Protein AF-A0A957U7U7-F1 (afdb_monomer)

Sequence (144 aa):
MAERRVIELVEYKPVELPVGELPMKAAALLHDRYGKHVHIERVFWDGGDRWRLINLGWAGYIPLDETLAIALMPKTSIGRLFEMLEVAYDLSIFEQGNDLYEVAGVDDLYERLAGELARRVLLRLRRGIYRSYVAQEEQSRYVR

Radius of gyration: 24.48 Å; Cα contacts (8 Å, |Δi|>4): 167; chains: 1; bounding box: 63×47×61 Å

Nearest PDB structures (foldseek):
  5fhy-assembly1_B  TM=5.538E-01  e=1.705E+00  Pseudomonas aeruginosa PAO1

Structure (mmCIF, N/CA/C/O backbone):
data_AF-A0A957U7U7-F1
#
_entry.id   AF-A0A957U7U7-F1
#
loop_
_atom_site.group_PDB
_atom_site.id
_atom_site.type_symbol
_atom_site.label_atom_id
_atom_site.label_alt_id
_atom_site.label_comp_id
_atom_site.label_asym_id
_atom_site.label_entity_id
_atom_site.label_seq_id
_atom_site.pdbx_PDB_ins_code
_atom_site.Cartn_x
_atom_site.Cartn_y
_atom_site.Cartn_z
_atom_site.occupancy
_atom_site.B_iso_or_equiv
_atom_site.auth_seq_id
_atom_site.auth_comp_id
_atom_site.auth_asym_id
_atom_site.auth_atom_id
_atom_site.pdbx_PDB_model_num
ATOM 1 N N . MET A 1 1 ? -13.875 -12.464 -16.648 1.00 46.84 1 MET A N 1
ATOM 2 C CA . MET A 1 1 ? -12.832 -11.533 -16.172 1.00 46.84 1 MET A CA 1
ATOM 3 C C . MET A 1 1 ? -11.663 -11.708 -17.124 1.00 46.84 1 MET A C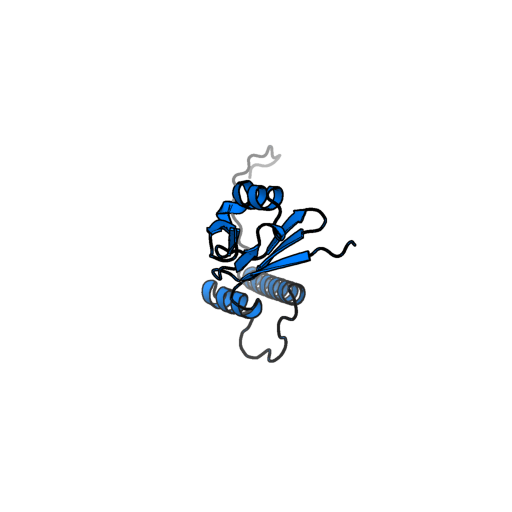 1
ATOM 5 O O . MET A 1 1 ? -11.190 -12.831 -17.223 1.00 46.84 1 MET A O 1
ATOM 9 N N . ALA A 1 2 ? -11.306 -10.702 -17.925 1.00 55.09 2 ALA A N 1
ATOM 10 C CA . ALA A 1 2 ? -10.163 -10.826 -18.833 1.00 55.09 2 ALA A CA 1
ATOM 11 C C . ALA A 1 2 ? -8.877 -10.979 -18.005 1.00 55.09 2 ALA A C 1
ATOM 13 O O . ALA A 1 2 ? -8.713 -10.286 -17.000 1.00 55.09 2 ALA A O 1
ATOM 14 N N . GLU A 1 3 ? -8.011 -11.915 -18.387 1.00 75.88 3 GLU A N 1
ATOM 15 C CA . GLU A 1 3 ? -6.739 -12.147 -17.708 1.00 75.88 3 GLU A CA 1
ATOM 16 C C . GLU A 1 3 ? -5.816 -10.954 -17.977 1.00 75.88 3 GLU A C 1
ATOM 18 O O . GLU A 1 3 ? -5.443 -10.671 -19.116 1.00 75.88 3 GLU A O 1
ATOM 23 N N . ARG A 1 4 ? -5.525 -10.190 -16.923 1.00 83.38 4 ARG A N 1
ATOM 24 C CA . ARG A 1 4 ? -4.732 -8.964 -16.996 1.00 83.38 4 ARG A CA 1
ATOM 25 C C . ARG A 1 4 ? -3.291 -9.297 -16.648 1.00 83.38 4 ARG A C 1
ATOM 27 O O . ARG A 1 4 ? -3.038 -9.867 -15.590 1.00 83.38 4 ARG A O 1
ATOM 34 N N . ARG A 1 5 ? -2.340 -8.912 -17.497 1.00 92.06 5 ARG A N 1
ATOM 35 C CA . ARG A 1 5 ? -0.913 -9.055 -17.200 1.00 92.06 5 ARG A CA 1
ATOM 36 C C . ARG A 1 5 ? -0.560 -8.166 -16.007 1.00 92.06 5 ARG A C 1
ATOM 38 O O . ARG A 1 5 ? -0.836 -6.965 -16.024 1.00 92.06 5 ARG A O 1
ATOM 45 N N . VAL A 1 6 ? 0.074 -8.746 -14.991 1.00 93.25 6 VAL A N 1
ATOM 46 C CA . VAL A 1 6 ? 0.506 -8.032 -13.783 1.00 93.25 6 VAL A CA 1
ATOM 47 C C . VAL A 1 6 ? 2.027 -7.987 -13.734 1.00 93.25 6 VAL A C 1
ATOM 49 O O . VAL A 1 6 ? 2.688 -9.016 -13.838 1.00 93.25 6 VAL A O 1
ATOM 52 N N . ILE A 1 7 ? 2.580 -6.784 -13.593 1.00 94.00 7 ILE A N 1
ATOM 53 C CA . ILE A 1 7 ? 4.005 -6.566 -13.335 1.00 94.00 7 ILE A CA 1
ATOM 54 C C . ILE A 1 7 ? 4.180 -6.359 -11.833 1.00 94.00 7 ILE A C 1
ATOM 56 O O . ILE A 1 7 ? 3.604 -5.434 -11.261 1.00 94.00 7 ILE A O 1
ATOM 60 N N . GLU A 1 8 ? 4.987 -7.198 -11.196 1.00 94.94 8 GLU A N 1
ATOM 61 C CA . GLU A 1 8 ? 5.273 -7.094 -9.767 1.00 94.94 8 GLU A CA 1
ATOM 62 C C . GLU A 1 8 ? 6.488 -6.196 -9.514 1.00 94.94 8 GLU A C 1
ATOM 64 O O . GLU A 1 8 ? 7.579 -6.435 -10.033 1.00 94.94 8 GLU A O 1
ATOM 69 N N . LEU A 1 9 ? 6.308 -5.168 -8.685 1.00 95.12 9 LEU A N 1
ATOM 70 C CA . LEU A 1 9 ? 7.374 -4.293 -8.209 1.00 95.12 9 LEU A CA 1
ATOM 71 C C . LEU A 1 9 ? 7.557 -4.480 -6.705 1.00 95.12 9 LEU A C 1
ATOM 73 O O . LEU A 1 9 ? 6.774 -3.974 -5.895 1.00 95.12 9 LEU A O 1
ATOM 77 N N . VAL A 1 10 ? 8.624 -5.180 -6.330 1.00 94.06 10 VAL A N 1
ATOM 78 C CA . VAL A 1 10 ? 9.032 -5.289 -4.927 1.00 94.06 10 VAL A CA 1
ATOM 79 C C . VAL A 1 10 ? 9.583 -3.944 -4.455 1.00 94.06 10 VAL A C 1
ATOM 81 O O . VAL A 1 10 ? 10.346 -3.284 -5.160 1.00 94.06 10 VAL A O 1
ATOM 84 N N . GLU A 1 11 ? 9.175 -3.536 -3.258 1.00 92.56 11 GLU A N 1
ATOM 85 C CA . GLU A 1 11 ? 9.622 -2.321 -2.581 1.00 92.56 11 GLU A CA 1
ATOM 86 C C . GLU A 1 11 ? 11.146 -2.112 -2.690 1.00 92.56 11 GLU A C 1
ATOM 88 O O . GLU A 1 11 ? 11.942 -2.986 -2.342 1.00 92.56 11 GLU A O 1
ATOM 93 N N . TYR A 1 12 ? 11.536 -0.931 -3.184 1.00 94.62 12 TYR A N 1
ATOM 94 C CA . TYR A 1 12 ? 12.914 -0.477 -3.410 1.00 94.62 12 TYR A CA 1
ATOM 95 C C . TYR A 1 12 ? 13.793 -1.384 -4.289 1.00 94.62 12 TYR A C 1
ATOM 97 O O . TYR A 1 12 ? 15.005 -1.176 -4.362 1.00 94.62 12 TYR A O 1
ATOM 105 N N . LYS A 1 13 ? 13.208 -2.350 -5.008 1.00 95.50 13 LYS A N 1
ATOM 106 C CA . LYS A 1 13 ? 13.918 -3.182 -5.983 1.00 95.50 13 LYS A CA 1
ATOM 107 C C . LYS A 1 13 ? 13.634 -2.676 -7.404 1.00 95.50 13 LYS A C 1
ATOM 109 O O . LYS A 1 13 ? 12.476 -2.708 -7.823 1.00 95.50 13 LYS A O 1
ATOM 114 N N . PRO A 1 14 ? 14.651 -2.222 -8.160 1.00 95.19 14 PRO A N 1
ATOM 115 C CA . PRO A 1 14 ? 14.443 -1.779 -9.531 1.00 95.19 14 PRO A CA 1
ATOM 116 C C . PRO A 1 14 ? 14.074 -2.953 -10.439 1.00 95.19 14 PRO A C 1
ATOM 118 O O . PRO A 1 14 ? 14.681 -4.025 -10.372 1.00 95.19 14 PRO A O 1
ATOM 121 N N . VAL A 1 15 ? 13.100 -2.722 -11.314 1.00 95.56 15 VAL A N 1
ATOM 122 C CA . VAL A 1 15 ? 12.718 -3.630 -12.398 1.00 95.56 15 VAL A CA 1
ATOM 123 C C . VAL A 1 15 ? 12.910 -2.899 -13.716 1.00 95.56 15 VAL A C 1
ATOM 125 O O . VAL A 1 15 ? 12.420 -1.782 -13.889 1.00 95.56 15 VAL A O 1
ATOM 128 N N . GLU A 1 16 ? 13.633 -3.524 -14.642 1.00 94.19 16 GLU A N 1
ATOM 129 C CA . GLU A 1 16 ? 13.838 -2.989 -15.983 1.00 94.19 16 GLU A CA 1
ATOM 130 C C . GLU A 1 16 ? 12.975 -3.735 -16.998 1.00 94.19 16 GLU A C 1
ATOM 132 O O . GLU A 1 16 ? 13.002 -4.964 -17.063 1.00 94.19 16 GLU A O 1
ATOM 137 N N . LEU A 1 17 ? 12.229 -2.983 -17.803 1.00 92.31 17 LEU A N 1
ATOM 138 C CA . LEU A 1 17 ? 11.317 -3.503 -18.816 1.00 92.31 17 LEU A CA 1
ATOM 139 C C . LEU A 1 17 ? 11.663 -2.912 -20.184 1.00 92.31 17 LEU A C 1
ATOM 141 O O . LEU A 1 17 ? 11.919 -1.710 -20.276 1.00 92.31 17 LEU A O 1
ATOM 145 N N . PRO A 1 18 ? 11.626 -3.692 -21.272 1.00 91.62 18 PRO A N 1
ATOM 146 C CA . PRO A 1 18 ? 11.652 -3.139 -22.622 1.00 91.62 18 PRO A CA 1
ATOM 147 C C . PRO A 1 18 ? 10.532 -2.110 -22.833 1.00 91.62 18 PRO A C 1
ATOM 149 O O . PRO A 1 18 ? 9.417 -2.289 -22.341 1.00 91.62 18 PRO A O 1
ATOM 152 N N . VAL A 1 19 ? 10.780 -1.060 -23.624 1.00 88.25 19 VAL A N 1
ATOM 153 C CA . VAL A 1 19 ? 9.749 -0.042 -23.934 1.00 88.25 19 VAL A CA 1
ATOM 154 C C . VAL A 1 19 ? 8.495 -0.649 -24.584 1.00 88.25 19 VAL A C 1
ATOM 156 O O . VAL A 1 19 ? 7.401 -0.123 -24.405 1.00 88.25 19 VAL A O 1
ATOM 159 N N . GLY A 1 20 ? 8.620 -1.782 -25.283 1.00 86.81 20 GLY A N 1
ATOM 160 C CA . GLY A 1 20 ? 7.475 -2.505 -25.849 1.00 86.81 20 GLY A CA 1
ATOM 161 C C . GLY A 1 20 ? 6.565 -3.174 -24.810 1.00 86.81 20 GLY A C 1
ATOM 162 O O . GLY A 1 20 ? 5.402 -3.432 -25.103 1.00 86.81 20 GLY A O 1
ATOM 163 N N . GLU A 1 21 ? 7.061 -3.435 -23.599 1.00 88.88 21 GLU A N 1
ATOM 164 C CA . GLU A 1 21 ? 6.296 -4.110 -22.544 1.00 88.88 21 GLU A CA 1
ATOM 165 C C . GLU A 1 21 ? 5.492 -3.156 -21.658 1.00 88.88 21 GLU A C 1
ATOM 167 O O . GLU A 1 21 ? 4.547 -3.592 -20.999 1.00 88.88 21 GLU A O 1
ATOM 172 N N . LEU A 1 22 ? 5.852 -1.871 -21.650 1.00 91.31 22 LEU A N 1
ATOM 173 C CA . LEU A 1 22 ? 5.120 -0.809 -20.970 1.00 91.31 22 LEU A CA 1
ATOM 174 C C . LEU A 1 22 ? 4.811 0.299 -21.987 1.00 91.31 22 LEU A C 1
ATOM 176 O O . LEU A 1 22 ? 5.678 1.136 -22.266 1.00 91.31 22 LEU A O 1
ATOM 180 N N . PRO A 1 23 ? 3.583 0.327 -22.539 1.00 91.44 23 PRO A N 1
ATOM 181 C CA . PRO A 1 23 ? 3.182 1.331 -23.513 1.00 91.44 23 PRO A CA 1
ATOM 182 C C . PRO A 1 23 ? 3.405 2.750 -22.989 1.00 91.44 23 PRO A C 1
ATOM 184 O O . PRO A 1 23 ? 3.170 3.035 -21.815 1.00 91.44 23 PRO A O 1
ATOM 187 N N . MET A 1 24 ? 3.769 3.678 -23.875 1.00 91.00 24 MET A N 1
ATOM 188 C CA . MET A 1 24 ? 4.069 5.068 -23.500 1.00 91.00 24 MET A CA 1
ATOM 189 C C . MET A 1 24 ? 2.934 5.736 -22.704 1.00 91.00 24 MET A C 1
ATOM 191 O O . MET A 1 24 ? 3.187 6.465 -21.753 1.00 91.00 24 MET A O 1
ATOM 195 N N . LYS A 1 25 ? 1.671 5.443 -23.043 1.00 92.62 25 LYS A N 1
ATOM 196 C CA . LYS A 1 25 ? 0.499 5.947 -22.308 1.00 92.62 25 LYS A CA 1
ATOM 197 C C . LYS A 1 25 ? 0.468 5.459 -20.853 1.00 92.62 25 LYS A C 1
ATOM 199 O O . LYS A 1 25 ? 0.105 6.220 -19.962 1.00 92.62 25 LYS A O 1
ATOM 204 N N . ALA A 1 26 ? 0.855 4.208 -20.618 1.00 92.56 26 ALA A N 1
ATOM 205 C CA . ALA A 1 26 ? 0.924 3.615 -19.289 1.00 92.56 26 ALA A CA 1
ATOM 206 C C . ALA A 1 26 ? 2.110 4.184 -18.487 1.00 92.56 26 ALA A C 1
ATOM 208 O O . ALA A 1 26 ? 1.958 4.500 -17.309 1.00 92.56 26 ALA A O 1
ATOM 209 N N . ALA A 1 27 ? 3.256 4.402 -19.142 1.00 93.12 27 ALA A N 1
ATOM 210 C CA . ALA A 1 27 ? 4.409 5.081 -18.550 1.00 93.12 27 ALA A CA 1
ATOM 211 C C . ALA A 1 27 ? 4.087 6.534 -18.144 1.00 93.12 27 ALA A C 1
ATOM 213 O O . ALA A 1 27 ? 4.389 6.941 -17.024 1.00 93.12 27 ALA A O 1
ATOM 214 N N . ALA A 1 28 ? 3.404 7.288 -19.012 1.00 93.88 28 ALA A N 1
ATOM 215 C CA . ALA A 1 28 ? 2.944 8.644 -18.713 1.00 93.88 28 ALA A CA 1
ATOM 216 C C . ALA A 1 28 ? 1.952 8.664 -17.540 1.00 93.88 28 ALA A C 1
ATOM 218 O O . ALA A 1 28 ? 2.104 9.455 -16.617 1.00 93.88 28 ALA A O 1
ATOM 219 N N . LEU A 1 29 ? 0.988 7.734 -17.510 1.00 93.69 29 LEU A N 1
ATOM 220 C CA . LEU A 1 29 ? 0.053 7.601 -16.388 1.00 93.69 29 LEU A CA 1
ATOM 221 C C . LEU A 1 29 ? 0.780 7.359 -15.056 1.00 93.69 29 LEU A C 1
ATOM 223 O O . LEU A 1 29 ? 0.412 7.953 -14.039 1.00 93.69 29 LEU A O 1
ATOM 227 N N . LEU A 1 30 ? 1.794 6.488 -15.057 1.00 94.00 30 LEU A N 1
ATOM 228 C CA . LEU A 1 30 ? 2.606 6.221 -13.872 1.00 94.00 30 LEU A CA 1
ATOM 229 C C . LEU A 1 30 ? 3.349 7.465 -13.408 1.00 94.00 30 LEU A C 1
ATOM 231 O O . LEU A 1 30 ? 3.303 7.778 -12.221 1.00 94.00 30 LEU A O 1
ATOM 235 N N . HIS A 1 31 ? 3.974 8.188 -14.333 1.00 94.62 31 HIS A N 1
ATOM 236 C CA . HIS A 1 31 ? 4.682 9.421 -14.021 1.00 94.62 31 HIS A CA 1
ATOM 237 C C . HIS A 1 31 ? 3.736 10.487 -13.441 1.00 94.62 31 HIS A C 1
ATOM 239 O O . HIS A 1 31 ? 3.970 10.990 -12.341 1.00 94.62 31 HIS A O 1
ATOM 245 N N . ASP A 1 32 ? 2.624 10.758 -14.127 1.00 94.19 32 ASP A N 1
ATOM 246 C CA . ASP A 1 32 ? 1.741 11.889 -13.830 1.00 94.19 32 ASP A CA 1
ATOM 247 C C . ASP A 1 32 ? 0.880 11.671 -12.579 1.00 94.19 32 ASP A C 1
ATOM 249 O O . ASP A 1 32 ? 0.690 12.589 -11.780 1.00 94.19 32 ASP A O 1
ATOM 253 N N . ARG A 1 33 ? 0.328 10.462 -12.390 1.00 94.81 33 ARG A N 1
ATOM 254 C CA . ARG A 1 33 ? -0.564 10.169 -11.248 1.00 94.81 33 ARG A CA 1
ATOM 255 C C . ARG A 1 33 ? 0.114 9.435 -10.109 1.00 94.81 33 ARG A C 1
ATOM 257 O O . ARG A 1 33 ? -0.277 9.615 -8.956 1.00 94.81 33 ARG A O 1
ATOM 264 N N . TYR A 1 34 ? 1.089 8.589 -10.415 1.00 94.31 34 TYR A N 1
ATOM 265 C CA . TYR A 1 34 ? 1.648 7.647 -9.452 1.00 94.31 34 TYR A CA 1
ATOM 266 C C . TYR A 1 34 ? 3.124 7.899 -9.144 1.00 94.31 34 TYR A C 1
ATOM 268 O O . TYR A 1 34 ? 3.709 7.094 -8.430 1.00 94.31 34 TYR A O 1
ATOM 276 N N . GLY A 1 35 ? 3.703 9.038 -9.544 1.00 92.56 35 GLY A N 1
ATOM 277 C CA . GLY A 1 35 ? 5.116 9.362 -9.298 1.00 92.56 35 GLY A CA 1
ATOM 278 C C . GLY A 1 35 ? 5.540 9.371 -7.820 1.00 92.56 35 GLY A C 1
ATOM 279 O O . GLY A 1 35 ? 6.711 9.177 -7.511 1.00 92.56 35 GLY A O 1
ATOM 280 N N . LYS A 1 36 ? 4.592 9.536 -6.883 1.00 93.50 36 LYS A N 1
ATOM 281 C CA . LYS A 1 36 ? 4.831 9.387 -5.429 1.00 93.50 36 LYS A CA 1
ATOM 282 C C . LYS A 1 36 ? 4.938 7.929 -4.957 1.00 93.50 36 LYS A C 1
ATOM 284 O O . LYS A 1 36 ? 5.415 7.685 -3.854 1.00 93.50 36 LYS A O 1
ATOM 289 N N . HIS A 1 37 ? 4.455 6.989 -5.765 1.00 94.50 37 HIS A N 1
ATOM 290 C CA . HIS A 1 37 ? 4.377 5.560 -5.456 1.00 94.50 37 HIS A CA 1
ATOM 291 C C . HIS A 1 37 ? 5.402 4.757 -6.252 1.00 94.50 37 HIS A C 1
ATOM 293 O O . HIS A 1 37 ? 6.038 3.855 -5.715 1.00 94.50 37 HIS A O 1
ATOM 299 N N . VAL A 1 38 ? 5.562 5.097 -7.532 1.00 96.19 38 VAL A N 1
ATOM 300 C CA . VAL A 1 38 ? 6.467 4.431 -8.463 1.00 96.19 38 VAL A CA 1
ATOM 301 C C . VAL A 1 38 ? 7.338 5.482 -9.127 1.00 96.19 38 VAL A C 1
ATOM 303 O O . VAL A 1 38 ? 6.839 6.367 -9.821 1.00 96.19 38 VAL A O 1
ATOM 306 N N . HIS A 1 39 ? 8.647 5.366 -8.942 1.00 97.00 39 HIS A N 1
ATOM 307 C CA . HIS A 1 39 ? 9.601 6.107 -9.750 1.00 97.00 39 HIS A CA 1
ATOM 308 C C . HIS A 1 39 ? 9.764 5.407 -11.099 1.00 97.00 39 HIS A C 1
ATOM 310 O O . HIS A 1 39 ? 9.945 4.190 -11.150 1.00 97.00 39 HIS A O 1
ATOM 316 N N . ILE A 1 40 ? 9.683 6.181 -12.179 1.00 96.00 40 ILE A N 1
ATOM 317 C CA . ILE A 1 40 ? 9.849 5.710 -13.550 1.00 96.00 40 ILE A CA 1
ATOM 318 C C . ILE A 1 40 ? 10.868 6.588 -14.265 1.00 96.00 40 ILE A C 1
ATOM 320 O O . ILE A 1 40 ? 10.731 7.811 -14.298 1.00 96.00 40 ILE A O 1
ATOM 324 N N . GLU A 1 41 ? 11.865 5.953 -14.868 1.00 94.62 41 GLU A N 1
ATOM 325 C CA . GLU A 1 41 ? 12.845 6.613 -15.724 1.00 94.62 41 GLU A CA 1
ATOM 326 C C . GLU A 1 41 ? 13.120 5.781 -16.976 1.00 94.62 41 GLU A C 1
ATOM 328 O O . GLU A 1 41 ? 12.936 4.561 -16.998 1.00 94.62 41 GLU A O 1
ATOM 333 N N . ARG A 1 42 ? 13.554 6.451 -18.044 1.00 93.06 42 ARG A N 1
ATOM 334 C CA . ARG A 1 42 ? 13.992 5.785 -19.269 1.00 93.06 42 ARG A CA 1
ATOM 335 C C . ARG A 1 42 ? 15.499 5.587 -19.213 1.00 93.06 42 ARG A C 1
ATOM 337 O O . ARG A 1 42 ? 16.229 6.537 -18.946 1.00 93.06 42 ARG A O 1
ATOM 344 N N . VAL A 1 43 ? 15.954 4.372 -19.496 1.00 93.06 43 VAL A N 1
ATOM 345 C CA . VAL A 1 43 ? 17.369 3.996 -19.475 1.00 93.06 43 VAL A CA 1
ATOM 346 C C . VAL A 1 43 ? 17.784 3.425 -20.825 1.00 93.06 43 VAL A C 1
ATOM 348 O O . VAL A 1 43 ? 17.038 2.676 -21.460 1.00 93.06 43 VAL A O 1
ATOM 351 N N . PHE A 1 44 ? 18.977 3.808 -21.266 1.00 88.12 44 PHE A N 1
ATOM 352 C CA . PHE A 1 44 ? 19.557 3.398 -22.540 1.00 88.12 44 PHE A CA 1
ATOM 353 C C . PHE A 1 44 ? 20.652 2.368 -22.269 1.00 88.12 44 PHE A C 1
ATOM 355 O O . PHE A 1 44 ? 21.573 2.637 -21.501 1.00 88.12 44 PHE A O 1
ATOM 362 N N . TRP A 1 45 ? 20.534 1.195 -22.886 1.00 78.12 45 TRP A N 1
ATOM 363 C CA . TRP A 1 45 ? 21.520 0.116 -22.821 1.00 78.12 45 TRP A CA 1
ATOM 364 C C . TRP A 1 45 ? 21.880 -0.333 -24.239 1.00 78.12 45 TRP A C 1
ATOM 366 O O . TRP A 1 45 ? 21.116 -0.096 -25.175 1.00 78.12 45 TRP A O 1
ATOM 376 N N . ASP A 1 46 ? 22.991 -1.056 -24.392 1.00 76.25 46 ASP A N 1
ATOM 377 C CA . ASP A 1 46 ? 23.480 -1.550 -25.693 1.00 76.25 46 ASP A CA 1
ATOM 378 C C . ASP A 1 46 ? 22.461 -2.439 -26.448 1.00 76.25 46 ASP A C 1
ATOM 380 O O . ASP A 1 46 ? 22.592 -2.665 -27.648 1.00 76.25 46 ASP A O 1
ATOM 384 N N . GLY A 1 47 ? 21.414 -2.918 -25.761 1.00 73.81 47 GLY A N 1
ATOM 385 C CA . GLY A 1 47 ? 20.300 -3.701 -26.311 1.00 73.81 47 GLY A CA 1
ATOM 386 C C . GLY A 1 47 ? 18.995 -2.927 -26.562 1.00 73.81 47 GLY A C 1
ATOM 387 O O . GLY A 1 47 ? 17.965 -3.563 -26.784 1.00 73.81 47 GLY A O 1
ATOM 388 N N . GLY A 1 48 ? 19.010 -1.591 -26.500 1.00 84.06 48 GLY A N 1
ATOM 389 C CA . GLY A 1 48 ? 17.861 -0.720 -26.771 1.00 84.06 48 GLY A CA 1
ATOM 390 C C . GLY A 1 48 ? 17.229 -0.072 -25.534 1.00 84.06 48 GLY A C 1
ATOM 391 O O . GLY A 1 48 ? 17.639 -0.292 -24.392 1.00 84.06 48 GLY A O 1
ATOM 392 N N . ASP A 1 49 ? 16.214 0.755 -25.785 1.00 90.06 49 ASP A N 1
ATOM 393 C CA . ASP A 1 49 ? 15.577 1.586 -24.764 1.00 90.06 49 ASP A CA 1
ATOM 394 C C . ASP A 1 49 ? 14.723 0.749 -23.804 1.00 90.06 49 ASP A C 1
ATOM 396 O O . ASP A 1 49 ? 13.891 -0.072 -24.213 1.00 90.06 49 ASP A O 1
ATOM 400 N N . ARG A 1 50 ? 14.882 1.015 -22.507 1.00 93.69 50 ARG A N 1
ATOM 401 C CA . ARG A 1 50 ? 14.149 0.353 -21.426 1.00 93.69 50 ARG A CA 1
ATOM 402 C C . ARG A 1 50 ? 13.548 1.366 -20.459 1.00 93.69 50 ARG A C 1
ATOM 404 O O . ARG A 1 50 ? 14.008 2.500 -20.347 1.00 93.69 50 ARG A O 1
ATOM 411 N N . TRP A 1 51 ? 12.518 0.941 -19.747 1.00 94.81 51 TRP A N 1
ATOM 412 C CA . TRP A 1 51 ? 11.999 1.606 -18.561 1.00 94.81 51 TRP A CA 1
ATOM 413 C C . TRP A 1 51 ? 12.632 0.989 -17.328 1.00 94.81 51 TRP A C 1
ATOM 415 O O . TRP A 1 51 ? 12.679 -0.233 -17.221 1.00 94.81 51 TRP A O 1
ATOM 425 N N . ARG A 1 52 ? 13.055 1.815 -1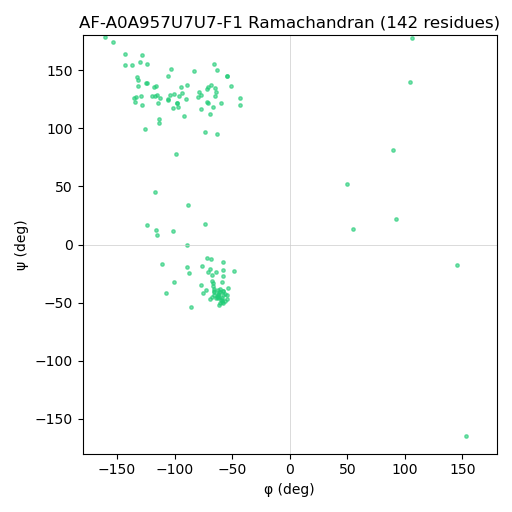6.377 1.00 95.94 52 ARG A N 1
ATOM 426 C CA . ARG A 1 52 ? 13.357 1.386 -15.015 1.00 95.94 52 ARG A CA 1
ATOM 427 C C . ARG A 1 52 ? 12.240 1.864 -14.098 1.00 95.94 52 ARG A C 1
ATOM 429 O O . ARG A 1 52 ? 11.914 3.048 -14.076 1.00 95.94 52 ARG A O 1
ATOM 436 N N . LEU A 1 53 ? 11.657 0.927 -13.359 1.00 96.81 53 LEU A N 1
ATOM 437 C CA . LEU A 1 53 ? 10.578 1.153 -12.405 1.00 96.81 53 LEU A CA 1
ATOM 438 C C . LEU A 1 53 ? 11.055 0.811 -10.997 1.00 96.81 53 LEU A C 1
ATOM 440 O O . LEU A 1 53 ? 11.685 -0.228 -10.796 1.00 96.81 53 LEU A O 1
ATOM 444 N N . ILE A 1 54 ? 10.724 1.652 -10.020 1.00 97.12 54 ILE A N 1
ATOM 445 C CA . ILE A 1 54 ? 11.040 1.418 -8.607 1.00 97.12 54 ILE A CA 1
ATOM 446 C C . ILE A 1 54 ? 9.805 1.724 -7.762 1.00 97.12 54 ILE A C 1
ATOM 448 O O . ILE A 1 54 ? 9.303 2.845 -7.780 1.00 97.12 54 ILE A O 1
ATOM 452 N N . ASN A 1 55 ? 9.338 0.743 -6.989 1.00 95.75 55 ASN A N 1
ATOM 453 C CA . ASN A 1 55 ? 8.326 0.954 -5.953 1.00 95.75 55 ASN A CA 1
ATOM 454 C C . ASN A 1 55 ? 8.942 1.713 -4.761 1.00 95.75 55 ASN A C 1
ATOM 456 O O . ASN A 1 55 ? 9.897 1.232 -4.151 1.00 95.75 55 ASN A O 1
ATOM 460 N N . LEU A 1 56 ? 8.380 2.870 -4.407 1.00 95.50 56 LEU A N 1
ATOM 461 C CA . LEU A 1 56 ? 8.875 3.783 -3.368 1.00 95.50 56 LEU A CA 1
ATOM 462 C C . LEU A 1 56 ? 8.336 3.463 -1.960 1.00 95.50 56 LEU A C 1
ATOM 464 O O . LEU A 1 56 ? 8.091 4.373 -1.172 1.00 95.50 56 LEU A O 1
ATOM 468 N N . GLY A 1 57 ? 8.125 2.183 -1.644 1.00 88.38 57 GLY A N 1
ATOM 469 C CA . GLY A 1 57 ? 7.666 1.753 -0.314 1.00 88.38 57 GLY A CA 1
ATOM 470 C C . GLY A 1 57 ? 6.157 1.625 -0.151 1.00 88.38 57 GLY A C 1
ATOM 471 O O . GLY A 1 57 ? 5.661 1.677 0.970 1.00 88.38 57 GLY A O 1
ATOM 472 N N . TRP A 1 58 ? 5.420 1.456 -1.247 1.00 89.81 58 TRP A N 1
ATOM 473 C CA . TRP A 1 58 ? 3.973 1.275 -1.212 1.00 89.81 58 TRP A CA 1
ATOM 474 C C . TRP A 1 58 ? 3.592 -0.191 -1.431 1.00 89.81 58 TRP A C 1
ATOM 476 O O . TRP A 1 58 ? 4.286 -0.930 -2.126 1.00 89.81 58 TRP A O 1
ATOM 486 N N . ALA A 1 59 ? 2.463 -0.606 -0.861 1.00 87.50 59 ALA A N 1
ATOM 487 C CA . ALA A 1 59 ? 1.832 -1.893 -1.132 1.00 87.50 59 ALA A CA 1
ATOM 488 C C . ALA A 1 59 ? 0.446 -1.653 -1.740 1.00 87.50 59 ALA A C 1
ATOM 490 O O . ALA A 1 59 ? -0.291 -0.786 -1.267 1.00 87.50 59 ALA A O 1
ATOM 491 N N . GLY A 1 60 ? 0.087 -2.385 -2.795 1.00 85.38 60 GLY A N 1
ATOM 492 C CA . GLY A 1 60 ? -1.204 -2.205 -3.462 1.00 85.38 60 GLY A CA 1
ATOM 493 C C . GLY A 1 60 ? -1.213 -2.589 -4.938 1.00 85.38 60 GLY A C 1
ATOM 494 O O . GLY A 1 60 ? -0.312 -3.261 -5.430 1.00 85.38 60 GLY A O 1
ATOM 495 N N . TYR A 1 61 ? -2.250 -2.151 -5.653 1.00 91.88 61 TYR A N 1
ATOM 496 C CA . TYR A 1 61 ? -2.490 -2.512 -7.050 1.00 91.88 61 TYR A CA 1
ATOM 497 C C . TYR A 1 61 ? -2.831 -1.274 -7.885 1.00 91.88 61 TYR A C 1
ATOM 499 O O . TYR A 1 61 ? -3.743 -0.520 -7.541 1.00 91.88 61 TYR A O 1
ATOM 507 N N . ILE A 1 62 ? -2.110 -1.067 -8.988 1.00 91.88 62 ILE A N 1
ATOM 508 C CA . ILE A 1 62 ? -2.302 0.057 -9.909 1.00 91.88 62 ILE A CA 1
ATOM 509 C C . ILE A 1 62 ? -2.809 -0.477 -11.253 1.00 91.88 62 ILE A C 1
ATOM 511 O O . ILE A 1 62 ? -2.034 -1.060 -12.020 1.00 91.88 62 ILE A O 1
ATOM 515 N N . PRO A 1 63 ? -4.089 -0.256 -11.587 1.00 91.44 63 PRO A N 1
ATOM 516 C CA . PRO A 1 63 ? -4.601 -0.589 -12.903 1.00 91.44 63 PRO A CA 1
ATOM 517 C C . PRO A 1 63 ? -4.153 0.457 -13.943 1.00 91.44 63 PRO A C 1
ATOM 519 O O . PRO A 1 63 ? -4.568 1.611 -13.870 1.00 91.44 63 PRO A O 1
ATOM 522 N N . LEU A 1 64 ? -3.356 0.053 -14.941 1.00 90.06 64 LEU A N 1
ATOM 523 C CA . LEU A 1 64 ? -2.921 0.924 -16.046 1.00 90.06 64 LEU A CA 1
ATOM 524 C C . LEU A 1 64 ? -3.933 0.972 -17.207 1.00 90.06 64 LEU A C 1
ATOM 526 O O . LEU A 1 64 ? -4.393 2.050 -17.573 1.00 90.06 64 LEU A O 1
ATOM 530 N N . ASP A 1 65 ? -4.328 -0.184 -17.748 1.00 87.62 65 ASP A N 1
ATOM 531 C CA . ASP A 1 65 ? -5.384 -0.343 -18.771 1.00 87.62 65 ASP A CA 1
ATOM 532 C C . ASP A 1 65 ? -6.040 -1.732 -18.699 1.00 87.62 65 ASP A C 1
ATOM 534 O O . ASP A 1 65 ? -5.557 -2.575 -17.968 1.00 87.62 65 ASP A O 1
ATOM 538 N N . GLU A 1 66 ? -7.090 -2.033 -19.462 1.00 87.06 66 GLU A N 1
ATOM 539 C CA . GLU A 1 66 ? -7.815 -3.322 -19.397 1.00 87.06 66 GLU A CA 1
ATOM 540 C C . GLU A 1 66 ? -6.937 -4.595 -19.429 1.00 87.06 66 GLU A C 1
ATOM 542 O O . GLU A 1 66 ? -7.355 -5.631 -18.913 1.00 87.06 66 GLU A O 1
ATOM 547 N N . THR A 1 67 ? -5.714 -4.515 -19.961 1.00 90.44 67 THR A N 1
ATOM 548 C CA . THR A 1 67 ? -4.784 -5.636 -20.154 1.00 90.44 67 THR A CA 1
ATOM 549 C C . THR A 1 67 ? -3.544 -5.605 -19.258 1.00 90.44 67 THR A C 1
ATOM 551 O O . THR A 1 67 ? -2.925 -6.651 -19.070 1.00 90.44 67 THR A O 1
ATOM 554 N N . LEU A 1 68 ? -3.202 -4.461 -18.648 1.00 91.81 68 LEU A N 1
ATOM 555 C CA . LEU A 1 68 ? -1.965 -4.277 -17.8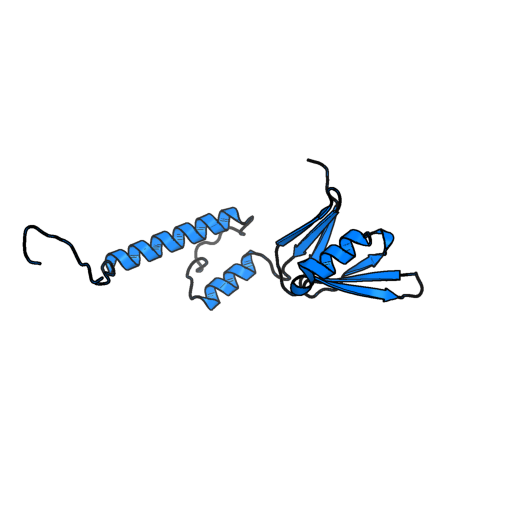83 1.00 91.81 68 LEU A CA 1
ATOM 556 C C . LEU A 1 68 ? -2.186 -3.632 -16.510 1.00 91.81 68 LEU A C 1
ATOM 558 O O . LEU A 1 68 ? -2.914 -2.641 -16.375 1.00 91.81 68 LEU A O 1
ATOM 562 N N . ALA A 1 69 ? -1.526 -4.166 -15.486 1.00 93.50 69 ALA A N 1
AT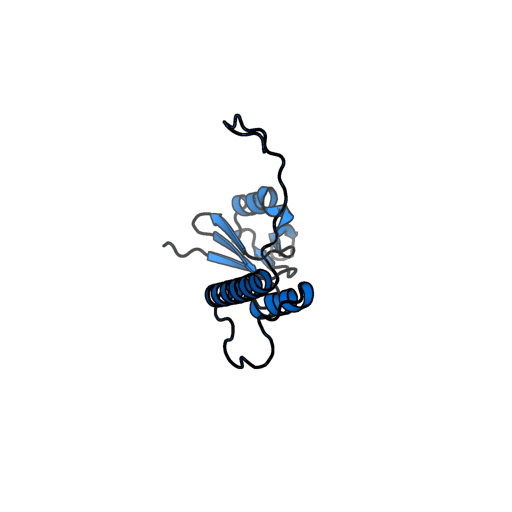OM 563 C CA . ALA A 1 69 ? -1.489 -3.600 -14.141 1.00 93.50 69 ALA A CA 1
ATOM 564 C C . ALA A 1 69 ? -0.121 -3.764 -13.471 1.00 93.50 69 ALA A C 1
ATOM 566 O O . ALA A 1 69 ? 0.700 -4.582 -13.888 1.00 93.50 69 ALA A O 1
ATOM 567 N N . ILE A 1 70 ? 0.089 -3.002 -12.399 1.00 93.62 70 ILE A N 1
ATOM 568 C CA . ILE A 1 70 ? 1.248 -3.121 -11.515 1.00 93.62 70 ILE A CA 1
ATOM 569 C C . ILE A 1 70 ? 0.790 -3.559 -10.127 1.00 93.62 70 ILE A C 1
ATOM 571 O O . ILE A 1 70 ? -0.081 -2.926 -9.534 1.00 93.62 70 ILE A O 1
ATOM 575 N N . ALA A 1 71 ? 1.413 -4.607 -9.598 1.00 93.00 71 ALA A N 1
ATOM 576 C CA . ALA A 1 71 ? 1.314 -4.982 -8.195 1.00 93.00 71 ALA A CA 1
ATOM 577 C C . ALA A 1 71 ? 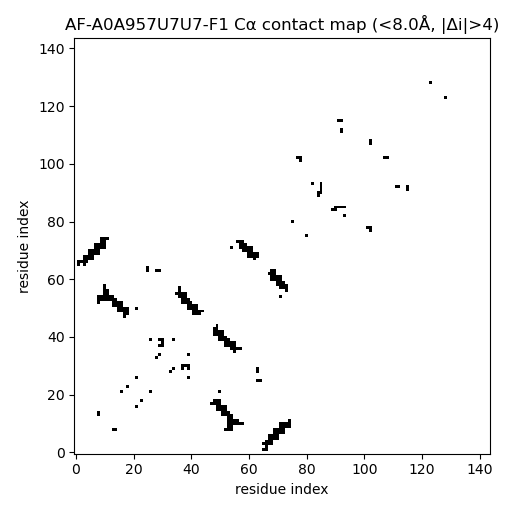2.531 -4.433 -7.444 1.00 93.00 71 ALA A C 1
ATOM 579 O O . ALA A 1 71 ? 3.675 -4.728 -7.785 1.00 93.00 71 ALA A O 1
ATOM 580 N N . LEU A 1 72 ? 2.284 -3.614 -6.428 1.00 91.88 72 LEU A N 1
ATOM 581 C CA . LEU A 1 72 ? 3.305 -3.092 -5.531 1.00 91.88 72 LEU A CA 1
ATOM 582 C C . LEU A 1 72 ? 3.412 -4.036 -4.339 1.00 91.88 72 LEU A C 1
ATOM 584 O O . LEU A 1 72 ? 2.489 -4.129 -3.528 1.00 91.88 72 LEU A O 1
ATOM 588 N N . MET A 1 73 ? 4.529 -4.751 -4.267 1.00 88.00 73 MET A N 1
ATOM 589 C CA . MET A 1 73 ? 4.748 -5.797 -3.278 1.00 88.00 73 MET A CA 1
ATOM 590 C C . MET A 1 73 ? 5.620 -5.260 -2.138 1.00 88.00 73 MET A C 1
ATOM 592 O O . MET A 1 73 ? 6.690 -4.703 -2.412 1.00 88.00 73 MET A O 1
ATOM 596 N N . PRO A 1 74 ? 5.218 -5.433 -0.867 1.00 84.50 74 PRO A N 1
ATOM 597 C CA . PRO A 1 74 ? 6.097 -5.130 0.254 1.00 84.50 74 PRO A CA 1
ATOM 598 C C . PRO A 1 74 ? 7.327 -6.043 0.208 1.00 84.50 74 PRO A C 1
ATOM 600 O O . PRO A 1 74 ? 7.258 -7.188 -0.240 1.00 84.50 74 PRO A O 1
ATOM 603 N N . LYS A 1 75 ? 8.465 -5.564 0.716 1.00 85.44 75 LYS A N 1
ATOM 604 C CA . LYS A 1 75 ? 9.679 -6.403 0.825 1.00 85.44 75 LYS A CA 1
ATOM 605 C C . LYS A 1 75 ? 9.581 -7.483 1.908 1.00 85.44 75 LYS A C 1
ATOM 607 O O . LYS A 1 75 ? 10.452 -8.344 2.004 1.00 85.44 75 LYS A O 1
ATOM 612 N N . THR A 1 76 ? 8.566 -7.396 2.762 1.00 77.75 76 THR A N 1
ATOM 613 C CA . THR A 1 76 ? 8.345 -8.289 3.897 1.00 77.75 76 THR A CA 1
ATOM 614 C C . THR A 1 76 ? 6.964 -8.929 3.802 1.00 77.75 76 THR A C 1
ATOM 616 O O . THR A 1 76 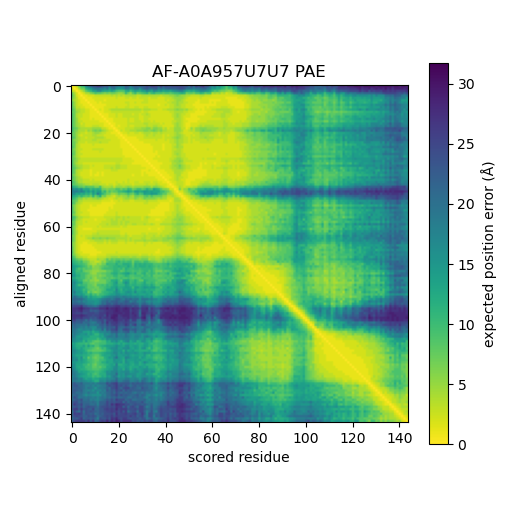? 6.071 -8.385 3.152 1.00 77.75 76 THR A O 1
ATOM 619 N N . SER A 1 77 ? 6.785 -10.094 4.425 1.00 75.31 77 SER A N 1
ATOM 620 C CA . SER A 1 77 ? 5.488 -10.769 4.440 1.00 75.31 77 SER A CA 1
ATOM 621 C C . SER A 1 77 ? 4.457 -9.947 5.212 1.00 75.31 77 SER A C 1
ATOM 623 O O . SER A 1 77 ? 4.793 -9.176 6.113 1.00 75.31 77 SER A O 1
ATOM 625 N N . ILE A 1 78 ? 3.182 -10.156 4.887 1.00 70.69 78 ILE A N 1
ATOM 626 C CA . ILE A 1 78 ? 2.060 -9.548 5.607 1.00 70.69 78 ILE A CA 1
ATOM 627 C C . ILE A 1 78 ? 2.161 -9.858 7.110 1.00 70.69 78 ILE A C 1
ATOM 629 O O . ILE A 1 78 ? 2.049 -8.945 7.920 1.00 70.69 78 ILE A O 1
ATOM 633 N N . GLY A 1 79 ? 2.487 -11.103 7.484 1.00 68.69 79 GLY A N 1
ATOM 634 C CA . GLY A 1 79 ? 2.713 -11.486 8.884 1.00 68.69 79 GLY A CA 1
ATOM 635 C C . GLY A 1 79 ? 3.766 -10.622 9.587 1.00 68.69 79 GLY A C 1
ATOM 636 O O . GLY A 1 79 ? 3.494 -10.068 10.648 1.00 68.69 79 GLY A O 1
ATOM 637 N N . ARG A 1 80 ? 4.920 -10.387 8.948 1.00 74.81 80 ARG A N 1
ATOM 638 C CA . ARG A 1 80 ? 5.979 -9.536 9.514 1.00 74.81 80 ARG A CA 1
ATOM 639 C C . ARG A 1 80 ? 5.583 -8.066 9.638 1.00 74.81 80 ARG A C 1
ATOM 641 O O . ARG A 1 80 ? 6.021 -7.407 10.574 1.00 74.81 80 ARG A O 1
ATOM 648 N N . LEU A 1 81 ? 4.766 -7.531 8.725 1.00 73.81 81 LEU A N 1
ATOM 649 C CA . LEU A 1 81 ? 4.226 -6.173 8.891 1.00 73.81 81 LEU A CA 1
ATOM 650 C C . LEU A 1 81 ? 3.393 -6.066 10.173 1.00 73.81 81 LEU A C 1
ATOM 652 O O . LEU A 1 81 ? 3.465 -5.051 10.864 1.00 73.81 81 LEU A O 1
ATOM 656 N N . PHE A 1 82 ? 2.632 -7.105 10.513 1.00 72.25 82 PHE A N 1
ATOM 657 C CA . PHE A 1 82 ? 1.812 -7.098 11.719 1.00 72.25 82 PHE A CA 1
ATOM 658 C C . PHE A 1 82 ? 2.598 -7.333 13.002 1.00 72.25 82 PHE A C 1
ATOM 660 O O . PHE A 1 82 ? 2.302 -6.659 13.983 1.00 72.25 82 PHE A O 1
ATOM 667 N N . GLU A 1 83 ? 3.641 -8.164 12.979 1.00 74.12 83 GLU A N 1
ATOM 668 C CA . GLU A 1 83 ? 4.618 -8.237 14.078 1.00 74.12 83 GLU A CA 1
ATOM 669 C C . GLU A 1 83 ? 5.228 -6.850 14.353 1.00 74.12 83 GLU A C 1
ATOM 671 O O . GLU A 1 83 ? 5.338 -6.410 15.496 1.00 74.12 83 GLU A O 1
ATOM 676 N N . MET A 1 84 ? 5.567 -6.097 13.300 1.00 77.69 84 MET A N 1
ATOM 677 C CA . MET A 1 84 ? 6.083 -4.734 13.455 1.00 77.69 84 MET A CA 1
ATOM 678 C C . MET A 1 84 ? 5.043 -3.772 14.045 1.00 77.69 84 MET A C 1
ATOM 680 O O . MET A 1 84 ? 5.397 -2.934 14.874 1.00 77.69 84 MET A O 1
ATOM 684 N N . LEU A 1 85 ? 3.772 -3.869 13.637 1.00 75.81 85 LEU A N 1
ATOM 685 C CA . LEU A 1 85 ? 2.688 -3.064 14.213 1.00 75.81 85 LEU A CA 1
ATOM 686 C C . LEU A 1 85 ? 2.422 -3.424 15.673 1.00 75.81 85 LEU A C 1
ATOM 688 O O . LEU A 1 85 ? 2.123 -2.536 16.470 1.00 75.81 85 LEU A O 1
ATOM 692 N N . GLU A 1 86 ? 2.552 -4.701 16.022 1.00 76.00 86 GLU A N 1
ATOM 693 C CA . GLU A 1 86 ? 2.432 -5.178 17.390 1.00 76.00 86 GLU A CA 1
ATOM 694 C C . GLU A 1 86 ? 3.455 -4.503 18.297 1.00 76.00 86 GLU A C 1
ATOM 696 O O . GLU A 1 86 ? 3.083 -3.892 19.297 1.00 76.00 86 GLU A O 1
ATOM 701 N N . VAL A 1 87 ? 4.718 -4.499 17.872 1.00 80.94 87 VAL A N 1
ATOM 702 C CA . VAL A 1 87 ? 5.800 -3.813 18.583 1.00 80.94 87 VAL A CA 1
ATOM 703 C C . VAL A 1 87 ? 5.586 -2.295 18.616 1.00 80.94 87 VAL A C 1
ATOM 705 O O . VAL A 1 87 ? 5.745 -1.674 19.663 1.00 80.94 87 VAL A O 1
ATOM 708 N N . ALA A 1 88 ? 5.226 -1.673 17.488 1.00 78.38 88 ALA A N 1
ATOM 709 C CA . ALA A 1 88 ? 5.116 -0.215 17.387 1.00 78.38 88 ALA A CA 1
ATOM 710 C C . ALA A 1 88 ? 3.969 0.376 18.224 1.00 78.38 88 ALA A C 1
ATOM 712 O O . ALA A 1 88 ? 4.072 1.514 18.687 1.00 78.38 88 ALA A O 1
ATOM 713 N N . TYR A 1 89 ? 2.880 -0.376 18.398 1.00 77.56 89 TYR A N 1
ATOM 714 C CA . TYR A 1 89 ? 1.664 0.085 19.074 1.00 77.56 89 TYR A CA 1
ATOM 715 C C . TYR A 1 89 ? 1.348 -0.664 20.372 1.00 77.56 89 TYR A C 1
ATOM 717 O O . TYR A 1 89 ? 0.268 -0.447 20.931 1.00 77.56 89 TYR A O 1
ATOM 725 N N . ASP A 1 90 ? 2.261 -1.517 20.846 1.00 75.50 90 ASP A N 1
ATOM 726 C CA . ASP A 1 90 ? 2.057 -2.370 22.023 1.00 75.50 90 ASP A CA 1
ATOM 727 C C . ASP A 1 90 ? 0.717 -3.127 21.917 1.00 75.50 90 ASP A C 1
ATOM 729 O O . ASP A 1 90 ? -0.207 -3.016 22.740 1.00 75.50 90 ASP A O 1
ATOM 733 N N . LEU A 1 91 ? 0.540 -3.795 20.775 1.00 72.06 91 LEU A N 1
ATOM 734 C CA . LEU A 1 91 ? -0.588 -4.693 20.552 1.00 72.06 91 LEU A CA 1
ATOM 735 C C . LEU A 1 91 ? -0.218 -6.056 21.168 1.00 72.06 91 LEU A C 1
ATOM 737 O O . LEU A 1 91 ? 0.950 -6.391 21.246 1.00 72.06 91 LEU A O 1
ATOM 741 N N . SER A 1 92 ? -1.189 -6.822 21.664 1.00 69.81 92 SER A N 1
ATOM 742 C CA . SER A 1 92 ? -0.952 -8.183 22.195 1.00 69.81 92 SER A CA 1
ATOM 743 C C . SER A 1 92 ? -1.723 -9.185 21.334 1.00 69.81 92 SER A C 1
ATOM 745 O O . SER A 1 92 ? -2.501 -9.992 21.838 1.00 69.81 92 SER A O 1
ATOM 747 N N . ILE A 1 93 ? -1.640 -9.022 20.011 1.00 67.31 93 ILE A N 1
ATOM 748 C CA . ILE A 1 93 ? -2.485 -9.731 19.032 1.00 67.31 93 ILE A CA 1
ATOM 749 C C . ILE A 1 93 ? -1.856 -11.076 18.640 1.00 67.31 93 ILE A C 1
ATOM 751 O O . ILE A 1 93 ? -2.570 -12.000 18.234 1.00 67.31 93 ILE A O 1
ATOM 755 N N . PHE A 1 94 ? -0.535 -11.196 18.775 1.00 64.50 94 PHE A N 1
ATOM 756 C CA . PHE A 1 94 ? 0.256 -12.358 18.383 1.00 64.50 94 PHE A CA 1
ATOM 757 C C . PHE A 1 94 ? 1.082 -12.939 19.547 1.00 64.50 94 PHE A C 1
ATOM 759 O O . PHE A 1 94 ? 1.984 -13.738 19.301 1.00 64.50 94 PHE A O 1
ATOM 766 N N . GLU A 1 95 ? 0.766 -12.600 20.809 1.00 57.81 95 GLU A N 1
ATOM 767 C CA . GLU A 1 95 ? 1.459 -13.152 21.985 1.00 57.81 95 GLU A CA 1
ATOM 768 C C . GLU A 1 95 ? 1.538 -14.695 21.961 1.00 57.81 95 GLU A C 1
ATOM 770 O O . GLU A 1 95 ? 0.577 -15.404 21.637 1.00 57.81 95 GLU A O 1
ATOM 775 N N . GLN A 1 96 ? 2.726 -15.202 22.311 1.00 48.88 96 GLN A N 1
ATOM 776 C CA . GLN A 1 96 ? 3.110 -16.612 22.237 1.00 48.88 96 GLN A CA 1
ATOM 777 C C . GLN A 1 96 ? 2.200 -17.501 23.097 1.00 48.88 96 GLN A C 1
ATOM 779 O O . GLN A 1 96 ? 2.097 -17.338 24.312 1.00 48.88 96 GLN A O 1
ATOM 784 N N . GLY A 1 97 ? 1.557 -18.468 22.439 1.00 47.91 97 GLY A N 1
ATOM 785 C CA . GLY A 1 97 ? 0.563 -19.379 23.016 1.00 47.91 97 GLY A CA 1
ATOM 786 C C . GLY A 1 97 ? -0.558 -19.745 22.037 1.00 47.91 97 GLY A C 1
ATOM 787 O O . GLY A 1 97 ? -1.231 -20.754 22.223 1.00 47.91 97 GLY A O 1
ATOM 788 N N . ASN A 1 98 ? -0.723 -18.966 20.962 1.00 44.59 98 ASN A N 1
ATOM 789 C CA . ASN A 1 98 ? -1.548 -19.317 19.804 1.00 44.59 98 ASN A CA 1
ATOM 790 C C . ASN A 1 98 ? -0.647 -19.862 18.688 1.00 44.59 98 ASN A C 1
ATOM 792 O O . ASN A 1 98 ? -0.295 -19.158 17.747 1.00 44.59 98 ASN A O 1
ATOM 796 N N . ASP A 1 99 ? -0.239 -21.120 18.839 1.00 39.56 99 ASP A N 1
ATOM 797 C CA . ASP A 1 99 ? 0.793 -21.791 18.033 1.00 39.56 99 ASP A CA 1
ATOM 798 C C . ASP A 1 99 ? 0.358 -22.168 16.604 1.00 39.56 99 ASP A C 1
ATOM 800 O O . ASP A 1 99 ? 0.951 -23.024 15.954 1.00 39.56 99 ASP A O 1
ATOM 804 N N . LEU A 1 100 ? -0.716 -21.576 16.093 1.00 39.38 100 LEU A N 1
ATOM 805 C CA . LEU A 1 100 ? -1.262 -21.915 14.788 1.00 39.38 100 LEU A CA 1
ATOM 806 C C . LEU A 1 100 ? -1.776 -20.651 14.108 1.00 39.38 100 LEU A C 1
ATOM 808 O O . LEU A 1 100 ? -2.186 -19.698 14.766 1.00 39.38 100 LEU A O 1
ATOM 812 N N . TYR A 1 101 ? -1.797 -20.700 12.783 1.00 44.12 101 TYR A N 1
ATOM 813 C CA . TYR A 1 101 ? -2.185 -19.653 11.841 1.00 44.12 101 TYR A CA 1
ATOM 814 C C . TYR A 1 101 ? -1.023 -18.758 11.406 1.00 44.12 101 TYR A C 1
ATOM 816 O O . TYR A 1 101 ? -0.873 -17.614 11.835 1.00 44.12 101 TYR A O 1
ATOM 824 N N . GLU A 1 102 ? -0.268 -19.276 10.429 1.00 49.09 102 GLU A N 1
ATOM 825 C CA . GLU A 1 102 ? 0.125 -18.442 9.293 1.00 49.09 102 GLU A CA 1
ATOM 826 C C . GLU A 1 102 ? -1.112 -17.640 8.877 1.00 49.09 102 GLU A C 1
ATOM 828 O O . GLU A 1 102 ? -2.157 -18.218 8.576 1.00 49.09 102 GLU A O 1
ATOM 833 N N . VAL A 1 103 ? -1.024 -16.312 8.919 1.00 52.50 103 VAL A N 1
ATOM 834 C CA . VAL A 1 103 ? -2.032 -15.449 8.302 1.00 52.50 103 VAL A CA 1
ATOM 835 C C . VAL A 1 103 ? -1.971 -15.747 6.805 1.00 52.50 103 VAL A C 1
ATOM 837 O O . VAL A 1 103 ? -1.099 -15.232 6.103 1.00 52.50 103 VAL A O 1
ATOM 840 N N . ALA A 1 104 ? -2.838 -16.646 6.338 1.00 53.03 104 ALA A N 1
ATOM 841 C CA . ALA A 1 104 ? -2.868 -17.097 4.952 1.00 53.03 104 ALA A CA 1
ATOM 842 C C . ALA A 1 104 ? -3.391 -15.985 4.029 1.00 53.03 104 ALA A C 1
ATOM 844 O O . ALA A 1 104 ? -3.059 -15.947 2.843 1.00 53.03 104 ALA A O 1
ATOM 845 N N . GLY A 1 105 ? -4.164 -15.043 4.586 1.00 59.84 105 GLY A N 1
ATOM 846 C CA . GLY A 1 105 ? -4.700 -13.891 3.873 1.00 59.84 105 GLY A CA 1
ATOM 847 C C . GLY A 1 105 ? -5.143 -12.742 4.782 1.00 59.84 105 GLY A C 1
ATOM 848 O O . GLY A 1 105 ? -5.065 -12.800 6.005 1.00 59.84 105 GLY A O 1
ATOM 849 N N . VAL A 1 106 ? -5.607 -11.661 4.155 1.00 65.44 106 VAL A N 1
ATOM 850 C CA . VAL A 1 106 ? -6.017 -10.417 4.833 1.00 65.44 106 VAL A CA 1
ATOM 851 C C . VAL A 1 106 ? -7.279 -10.610 5.695 1.00 65.44 106 VAL A C 1
ATOM 853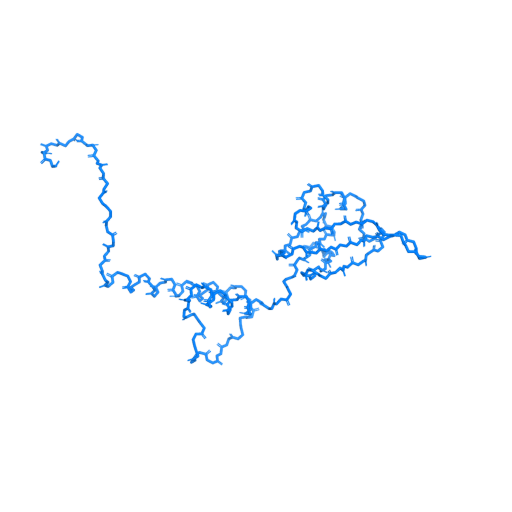 O O . VAL A 1 106 ? -7.455 -9.909 6.689 1.00 65.44 106 VAL A O 1
ATOM 856 N N . ASP A 1 107 ? -8.131 -11.579 5.364 1.00 68.44 107 ASP A N 1
ATOM 857 C CA . ASP A 1 107 ? -9.379 -11.834 6.095 1.00 68.44 107 ASP A CA 1
ATOM 858 C C . ASP A 1 107 ? -9.123 -12.364 7.515 1.00 68.44 107 ASP A C 1
ATOM 860 O O . ASP A 1 107 ? -9.663 -11.823 8.482 1.00 68.44 107 ASP A O 1
ATOM 864 N N . ASP A 1 108 ? -8.208 -13.327 7.664 1.00 65.94 108 ASP A N 1
ATOM 865 C CA . ASP A 1 108 ? -7.820 -13.894 8.968 1.00 65.94 108 ASP A CA 1
ATOM 866 C C . ASP A 1 108 ? -7.274 -12.821 9.922 1.00 65.94 108 ASP A C 1
ATOM 868 O O . ASP A 1 108 ? -7.439 -12.870 11.145 1.00 65.94 108 ASP A O 1
ATOM 872 N N . LEU A 1 109 ? -6.616 -11.813 9.355 1.00 69.06 109 LEU A N 1
ATOM 873 C CA . LEU A 1 109 ? -6.152 -10.657 10.098 1.00 69.06 109 LEU A CA 1
ATOM 874 C C . LEU A 1 109 ? -7.317 -9.778 10.567 1.00 69.06 109 LEU A C 1
ATOM 876 O O . LEU A 1 109 ? -7.298 -9.328 11.716 1.00 69.06 109 LEU A O 1
ATOM 880 N N . TYR A 1 110 ? -8.283 -9.467 9.698 1.00 76.44 110 TYR A N 1
ATOM 881 C CA . TYR A 1 110 ? -9.412 -8.617 10.083 1.00 76.44 110 TYR A CA 1
ATOM 882 C C . TYR A 1 110 ? -10.177 -9.217 11.260 1.00 76.44 110 TYR A C 1
ATOM 884 O O . TYR A 1 110 ? -10.523 -8.488 12.192 1.00 76.44 110 TYR A O 1
ATOM 892 N N . GLU A 1 111 ? -10.353 -10.538 11.265 1.00 79.12 111 GLU A N 1
ATOM 893 C CA . GLU A 1 111 ? -10.928 -11.289 12.382 1.00 79.12 111 GLU A CA 1
ATOM 894 C C . GLU A 1 111 ? -10.137 -11.044 13.685 1.00 79.12 111 GLU A C 1
ATOM 896 O O . GLU A 1 111 ? -10.710 -10.679 14.716 1.00 79.12 111 GLU A O 1
ATOM 901 N N . ARG A 1 112 ? -8.798 -11.149 13.638 1.00 73.62 112 ARG A N 1
ATOM 902 C CA . ARG A 1 112 ? -7.919 -10.894 14.797 1.00 73.62 112 ARG A CA 1
ATOM 903 C C . ARG A 1 112 ? -7.997 -9.452 15.292 1.00 73.62 112 ARG A C 1
ATOM 905 O O . ARG A 1 112 ? -8.101 -9.225 16.499 1.00 73.62 112 ARG A O 1
ATOM 912 N N . LEU A 1 113 ? -7.967 -8.476 14.385 1.00 78.75 113 LEU A N 1
ATOM 913 C CA . LEU A 1 113 ? -8.086 -7.058 14.735 1.00 78.75 113 LEU A CA 1
ATOM 914 C C . LEU A 1 113 ? -9.441 -6.757 15.382 1.00 78.75 113 LEU A C 1
ATOM 916 O O . LEU A 1 113 ? -9.495 -6.045 16.387 1.00 78.75 113 LEU A O 1
ATOM 920 N N . ALA A 1 114 ? -10.524 -7.321 14.845 1.00 86.38 114 ALA A N 1
ATOM 921 C CA . ALA A 1 114 ? -11.857 -7.192 15.419 1.00 86.38 114 ALA A CA 1
ATOM 922 C C . ALA A 1 114 ? -11.931 -7.816 16.822 1.00 86.38 114 ALA A C 1
ATOM 924 O O . ALA A 1 114 ? -12.458 -7.188 17.747 1.00 86.38 114 ALA A O 1
ATOM 925 N N . GLY A 1 115 ? -11.346 -9.003 17.009 1.00 83.62 115 GLY A N 1
ATOM 926 C CA . GLY A 1 115 ? -11.252 -9.670 18.308 1.00 83.62 115 GLY A CA 1
ATOM 927 C C . GLY A 1 115 ? -10.486 -8.845 19.346 1.00 83.62 115 GLY A C 1
ATOM 928 O O . GLY A 1 115 ? -10.978 -8.629 20.459 1.00 83.62 115 GLY A O 1
ATOM 929 N N . GLU A 1 116 ? -9.318 -8.313 18.981 1.00 81.25 116 GLU A N 1
ATOM 930 C CA . GLU A 1 116 ? -8.518 -7.478 19.882 1.00 81.25 116 GLU A CA 1
ATOM 931 C C . GLU A 1 116 ? -9.216 -6.154 20.213 1.00 81.25 116 GLU A C 1
ATOM 933 O O . GLU A 1 116 ? -9.228 -5.723 21.373 1.00 81.25 116 GLU A O 1
ATOM 938 N N . LEU A 1 117 ? -9.856 -5.521 19.225 1.00 86.88 117 LEU A N 1
ATOM 939 C CA . LEU A 1 117 ? -10.665 -4.326 19.442 1.00 86.88 117 LEU A CA 1
ATOM 940 C C . LEU A 1 117 ? -11.778 -4.607 20.455 1.00 86.88 117 LEU A C 1
ATOM 942 O O . LEU A 1 117 ? -11.908 -3.872 21.436 1.00 86.88 117 LEU A O 1
ATOM 946 N N . ALA A 1 118 ? -12.547 -5.681 20.260 1.00 90.62 118 ALA A N 1
ATOM 947 C CA . ALA A 1 118 ? -13.626 -6.066 21.163 1.00 90.62 118 ALA A CA 1
ATOM 948 C C . ALA A 1 118 ? -13.107 -6.301 22.591 1.00 90.62 118 ALA A C 1
ATOM 950 O O . ALA A 1 118 ? -13.662 -5.761 23.555 1.00 90.62 118 ALA A O 1
ATOM 951 N N . ARG A 1 119 ? -11.993 -7.029 22.740 1.00 86.25 119 ARG A N 1
ATOM 952 C CA . ARG A 1 119 ? -11.346 -7.274 24.037 1.00 86.25 119 ARG A CA 1
ATOM 953 C C . ARG A 1 119 ? -10.933 -5.969 24.726 1.00 86.25 119 ARG A C 1
ATOM 955 O O . ARG A 1 119 ? -11.248 -5.771 25.903 1.00 86.25 119 ARG A O 1
ATOM 962 N N . ARG A 1 120 ? -10.269 -5.053 24.008 1.00 85.25 120 ARG A N 1
ATOM 963 C CA . ARG A 1 120 ? -9.832 -3.750 24.547 1.00 85.25 120 ARG A CA 1
ATOM 964 C C . ARG A 1 120 ? -11.011 -2.844 24.899 1.00 85.25 120 ARG A C 1
ATOM 966 O O . ARG A 1 120 ? -10.965 -2.172 25.932 1.00 85.25 120 ARG A O 1
ATOM 973 N N . VAL A 1 121 ? -12.075 -2.843 24.095 1.00 90.88 121 VAL A N 1
ATOM 974 C CA . VAL A 1 121 ? -13.321 -2.121 24.397 1.00 90.88 121 VAL A CA 1
ATOM 975 C C . VAL A 1 121 ? -13.926 -2.643 25.698 1.00 90.88 121 VAL A C 1
ATOM 977 O O . VAL A 1 121 ? -14.172 -1.850 26.603 1.00 90.88 121 VAL A O 1
ATOM 980 N N . LEU A 1 122 ? -14.081 -3.961 25.856 1.00 90.44 122 LEU A N 1
ATOM 981 C CA . LEU A 1 122 ? -14.605 -4.560 27.089 1.00 90.44 122 LEU A CA 1
ATOM 982 C C . LEU A 1 122 ? -13.733 -4.240 28.312 1.00 90.44 122 LEU A C 1
ATOM 984 O O . LEU A 1 122 ? -14.264 -3.918 29.377 1.00 90.44 122 LEU A O 1
ATOM 988 N N . LEU A 1 123 ? -12.404 -4.275 28.171 1.00 88.31 123 LEU A N 1
ATOM 989 C CA . LEU A 1 123 ? -11.483 -3.896 29.246 1.00 88.31 123 LEU A CA 1
ATOM 990 C C . LEU A 1 123 ? -11.660 -2.42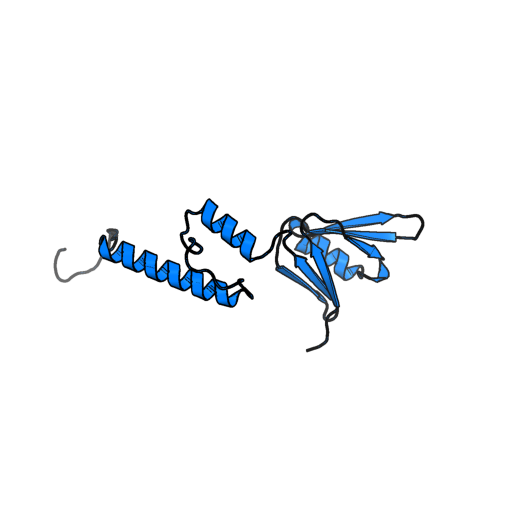6 29.656 1.00 88.31 123 LEU A C 1
ATOM 992 O O . LEU A 1 123 ? -11.656 -2.121 30.849 1.00 88.31 123 LEU A O 1
ATOM 996 N N . ARG A 1 124 ? -11.844 -1.519 28.688 1.00 89.06 124 ARG A N 1
ATOM 997 C CA . ARG A 1 124 ? -12.137 -0.105 28.963 1.00 89.06 124 ARG A CA 1
ATOM 998 C C . ARG A 1 124 ? -13.498 0.072 29.629 1.00 89.06 124 ARG A C 1
ATOM 1000 O O . ARG A 1 124 ? -13.574 0.787 30.618 1.00 89.06 124 ARG A O 1
ATOM 1007 N N . LEU A 1 125 ? -14.537 -0.625 29.164 1.00 91.00 125 LEU A N 1
ATOM 1008 C CA . LEU A 1 125 ? -15.873 -0.577 29.772 1.00 91.00 125 LEU A CA 1
ATOM 1009 C C . LEU A 1 125 ? -15.844 -0.990 31.251 1.00 91.00 125 LEU A C 1
ATOM 1011 O O . LEU A 1 125 ? -16.468 -0.331 32.079 1.00 91.00 125 LEU A O 1
ATOM 1015 N N . ARG A 1 126 ? -15.059 -2.018 31.609 1.00 90.69 126 ARG A N 1
ATOM 1016 C CA . ARG A 1 126 ? -14.869 -2.445 33.011 1.00 90.69 126 ARG A CA 1
ATOM 1017 C C . ARG A 1 126 ? -14.192 -1.391 33.893 1.00 90.69 126 ARG A C 1
ATOM 1019 O O . ARG A 1 126 ? -14.360 -1.431 35.105 1.00 90.69 126 ARG A O 1
ATOM 1026 N N . ARG A 1 127 ? -13.432 -0.462 33.307 1.00 91.12 127 ARG A N 1
ATOM 1027 C CA . ARG A 1 127 ? -12.786 0.658 34.015 1.00 91.12 127 ARG A CA 1
ATOM 1028 C C . ARG A 1 127 ? -13.677 1.906 34.096 1.00 91.12 127 ARG A C 1
ATOM 1030 O O . ARG A 1 127 ? -13.264 2.898 34.687 1.00 91.12 127 ARG A O 1
ATOM 1037 N N . GLY A 1 128 ? -14.888 1.847 33.537 1.00 89.12 128 GLY A N 1
ATOM 1038 C CA . GLY A 1 128 ? -15.826 2.961 33.443 1.00 89.12 128 GLY A CA 1
ATOM 1039 C C . GLY A 1 128 ? -15.886 3.545 32.032 1.00 89.12 128 GLY A C 1
ATOM 1040 O O . GLY A 1 128 ? -14.875 3.687 31.343 1.00 89.12 128 GLY A O 1
ATOM 1041 N N . ILE A 1 129 ? -17.097 3.889 31.590 1.00 85.62 129 ILE A N 1
ATOM 1042 C CA . ILE A 1 129 ? -17.308 4.540 30.295 1.00 85.62 129 ILE A CA 1
ATOM 1043 C C . ILE A 1 129 ? -16.777 5.967 30.393 1.00 85.62 129 ILE A C 1
ATOM 1045 O O . ILE A 1 129 ? -17.230 6.751 31.229 1.00 85.62 129 ILE A O 1
ATOM 1049 N N . TYR A 1 130 ? -15.826 6.305 29.527 1.00 82.94 130 TYR A N 1
ATOM 1050 C CA . TYR A 1 130 ? -15.313 7.664 29.450 1.00 82.94 130 TYR A CA 1
ATOM 1051 C C . TYR A 1 130 ? -16.422 8.593 28.950 1.00 82.94 130 TYR A C 1
ATOM 1053 O O . TYR A 1 130 ? -16.932 8.416 27.843 1.00 82.94 130 TYR A O 1
ATOM 1061 N N . ARG A 1 131 ? -16.816 9.565 29.776 1.00 85.44 131 ARG A N 1
ATOM 1062 C CA . ARG A 1 131 ? -17.837 10.559 29.441 1.00 85.44 131 ARG A CA 1
ATOM 1063 C C . ARG A 1 131 ? -17.183 11.930 29.370 1.00 85.44 131 ARG A C 1
ATOM 1065 O O . ARG A 1 131 ? -16.611 12.391 30.353 1.00 85.44 131 ARG A O 1
ATOM 1072 N N . SER A 1 132 ? -17.290 12.582 28.220 1.00 87.56 132 SER A N 1
ATOM 1073 C CA . SER A 1 132 ? -16.995 14.004 28.083 1.00 87.56 132 SER A CA 1
ATOM 1074 C C . SER A 1 132 ? -18.261 14.813 28.363 1.00 87.56 132 SER A C 1
ATOM 1076 O O . SER A 1 132 ? -19.355 14.452 27.925 1.00 87.56 132 SER A O 1
ATOM 1078 N N . TYR A 1 133 ? -18.123 15.902 29.118 1.00 89.56 133 TYR A N 1
ATOM 1079 C CA . TYR A 1 133 ? -19.188 16.892 29.245 1.00 89.56 133 TYR A CA 1
ATOM 1080 C C . TYR A 1 133 ? -19.159 17.789 28.012 1.00 89.56 133 TYR A C 1
ATOM 1082 O O . TYR A 1 133 ? -18.111 18.327 27.657 1.00 89.56 133 TYR A O 1
ATOM 1090 N N . VAL A 1 134 ? -20.306 17.923 27.355 1.00 91.00 134 VAL A N 1
ATOM 1091 C CA . VAL A 1 134 ? -20.489 18.794 26.194 1.00 91.00 134 VAL A CA 1
ATOM 1092 C C . VAL A 1 134 ? -21.509 19.850 26.589 1.00 91.00 134 VAL A C 1
ATOM 1094 O O . VAL A 1 134 ? -22.574 19.507 27.099 1.00 91.00 134 VAL A O 1
ATOM 1097 N N . ALA A 1 135 ? -21.164 21.123 26.398 1.00 90.25 135 ALA A N 1
ATOM 1098 C CA . ALA A 1 135 ? -22.092 22.219 26.639 1.00 90.25 135 ALA A CA 1
ATOM 1099 C C . ALA A 1 135 ? -23.265 22.112 25.658 1.00 90.25 135 ALA A C 1
ATOM 1101 O O . ALA A 1 135 ? -23.056 21.930 24.457 1.00 90.25 135 ALA A O 1
ATOM 1102 N N . GLN A 1 136 ? -24.487 22.204 26.175 1.00 88.50 136 GLN A N 1
ATOM 1103 C CA . GLN A 1 136 ? -25.697 22.082 25.377 1.00 88.50 136 GLN A CA 1
ATOM 1104 C C . GLN A 1 136 ? -26.670 23.188 25.776 1.00 88.50 136 GLN A C 1
ATOM 1106 O O . GLN A 1 136 ? -26.989 23.337 26.953 1.00 88.50 136 GLN A O 1
ATOM 1111 N N . GLU A 1 137 ? -27.129 23.960 24.795 1.00 89.44 137 GLU A N 1
ATOM 1112 C CA . GLU A 1 137 ? -28.233 24.899 24.969 1.00 89.44 137 GLU A CA 1
ATOM 1113 C C . GLU A 1 137 ? -29.515 24.221 24.481 1.00 89.44 137 GLU A C 1
ATOM 1115 O O . GLU A 1 137 ? -29.627 23.851 23.312 1.00 89.44 137 GLU A O 1
ATOM 1120 N N . GLU A 1 138 ? -30.485 24.037 25.376 1.00 88.75 138 GLU A N 1
ATOM 1121 C CA . GLU A 1 138 ? -31.815 23.540 25.029 1.00 88.75 138 GLU A CA 1
ATOM 1122 C C . GLU A 1 138 ? -32.905 24.419 25.653 1.00 88.75 138 GLU A C 1
ATOM 1124 O O . GLU A 1 138 ? -32.798 24.858 26.799 1.00 88.75 138 GLU A O 1
ATOM 1129 N N . GLN A 1 139 ? -33.995 24.659 24.916 1.00 85.19 139 GLN A N 1
ATOM 1130 C CA . GLN A 1 139 ? -35.222 25.175 25.521 1.00 85.19 139 GLN A CA 1
ATOM 1131 C C . GLN A 1 139 ? -35.887 24.043 26.301 1.00 85.19 139 GLN A C 1
ATOM 1133 O O . GLN A 1 139 ? -36.605 23.214 25.745 1.00 85.19 139 GLN A O 1
ATOM 1138 N N . SER A 1 140 ? -35.628 24.008 27.604 1.00 89.06 140 SER A N 1
ATOM 1139 C CA . SER A 1 140 ? -36.164 22.991 28.500 1.00 89.06 140 SER A CA 1
ATOM 1140 C C . SER A 1 140 ? -37.279 23.563 29.366 1.00 89.06 140 SER A C 1
ATOM 1142 O O . SER A 1 140 ? -37.241 24.712 29.804 1.00 89.06 140 SER A O 1
ATOM 1144 N N . ARG A 1 141 ? -38.287 22.737 29.661 1.00 87.56 141 ARG A N 1
ATOM 1145 C CA . ARG A 1 141 ? -39.375 23.092 30.590 1.00 87.56 141 ARG A CA 1
ATOM 1146 C C . ARG A 1 141 ? -38.885 23.211 32.045 1.00 87.56 141 ARG A C 1
ATOM 1148 O O . ARG A 1 141 ? -39.618 23.710 32.893 1.00 87.56 141 ARG A O 1
ATOM 1155 N N . TYR A 1 142 ? -37.666 22.744 32.320 1.00 86.94 142 TYR A N 1
ATOM 1156 C CA . TYR A 1 142 ? -37.019 22.730 33.631 1.00 86.94 142 TYR A CA 1
ATOM 1157 C C . TYR A 1 142 ? -35.591 23.274 33.507 1.00 86.94 142 TYR A C 1
ATOM 1159 O O . TYR A 1 142 ? -34.928 22.993 32.516 1.00 86.94 142 TYR A O 1
ATOM 1167 N N . VAL A 1 143 ? -35.103 24.003 34.513 1.00 83.31 143 VAL A N 1
ATOM 1168 C CA . VAL A 1 143 ? -33.717 24.508 34.548 1.00 83.31 143 VAL A CA 1
ATOM 1169 C C . VAL A 1 143 ? -32.768 23.362 34.922 1.00 83.31 143 VAL A C 1
ATOM 1171 O O . VAL A 1 143 ? -33.034 22.661 35.902 1.00 83.31 143 VAL A O 1
ATOM 1174 N N . ARG A 1 144 ? -31.705 23.149 34.136 1.00 76.81 144 ARG A N 1
ATOM 1175 C CA . ARG A 1 144 ? -30.695 22.090 34.306 1.00 76.81 144 ARG A CA 1
ATOM 1176 C C . ARG A 1 144 ? -29.307 22.627 34.001 1.00 76.81 144 ARG A C 1
ATOM 1178 O O . ARG A 1 144 ? -29.229 23.495 33.106 1.00 76.81 144 ARG A O 1
#

Solvent-accessible surface area (backbone atoms only — not comparable to full-atom values): 8885 Å² total; per-residue (Å²): 130,79,86,51,51,70,47,79,29,40,34,74,41,76,47,78,40,52,49,88,79,48,50,68,71,49,50,49,48,37,51,77,77,32,46,87,42,33,46,73,48,81,46,84,50,102,87,49,61,26,36,39,37,28,19,66,72,43,69,50,76,47,81,65,51,92,54,39,33,36,35,32,34,59,82,60,56,72,63,56,54,50,56,50,49,25,67,75,66,72,50,81,86,77,60,92,83,68,93,69,74,80,66,87,48,73,64,65,46,51,55,50,54,52,51,52,49,53,53,52,50,53,55,43,52,75,74,49,76,89,77,81,90,73,93,80,92,74,98,59,100,62,93,127

pLDDT: mean 83.27, std 13.48, range [39.38, 97.12]

Mean predicted aligned error: 10.58 Å

Secondary structure (DSSP, 8-state):
----EEEEEEBT--EEEETTTS-HHHHHHHHHHHTTTEEEEEEEETTEEEEEEEE-S--EEEEEETTEEEEEE-SS-HHHHHHHHHHHHT--SS-TT-------SHHHHHHHHHHHHHHHHHHHHHT-------------SS--

Foldseek 3Di:
DPAADEAEAEAFDKDKAACVVQDPQLLVCCVPPVCVAKPWDWDQDPVGIIIIIHGHQDADKADSDPHYIYGYHYNDDPVVVVVVVCVVVVQCLCPPDCPDDPPPDPVVVVVSVVVSV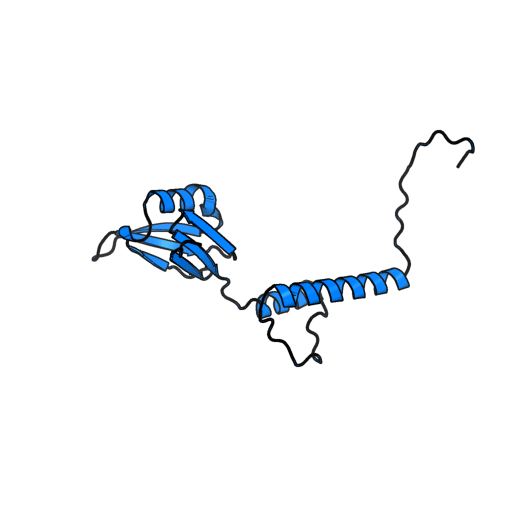VVVVVVVVVVPDDDDDDDDDDPDPDDD